Protein AF-A0A349LFS3-F1 (afdb_monomer_lite)

Structure (mmCIF, N/CA/C/O backbone):
data_AF-A0A349LFS3-F1
#
_entry.id   AF-A0A349LFS3-F1
#
loop_
_atom_site.group_PDB
_atom_site.id
_atom_site.type_symbol
_atom_site.label_atom_id
_atom_site.label_alt_id
_atom_site.label_comp_id
_atom_site.label_asym_id
_atom_site.label_entity_id
_atom_site.label_seq_id
_atom_site.pdbx_PDB_ins_code
_atom_site.Cartn_x
_atom_site.Cartn_y
_atom_site.Cartn_z
_atom_site.occupancy
_atom_site.B_iso_or_equiv
_atom_site.auth_seq_id
_atom_site.auth_comp_id
_atom_site.auth_asym_id
_atom_site.auth_atom_id
_atom_site.pdbx_PDB_model_num
ATOM 1 N N . GLY A 1 1 ? 17.812 -0.358 -29.350 1.00 75.38 1 GLY A N 1
ATOM 2 C CA . GLY A 1 1 ? 16.523 0.182 -28.864 1.00 75.38 1 GLY A CA 1
ATOM 3 C C . GLY A 1 1 ? 15.967 -0.673 -27.736 1.00 75.38 1 GLY A C 1
ATOM 4 O O . GLY A 1 1 ? 16.616 -1.640 -27.354 1.00 75.38 1 GLY A O 1
ATOM 5 N N . ILE A 1 2 ? 14.795 -0.327 -27.187 1.00 82.81 2 ILE A N 1
ATOM 6 C CA . ILE A 1 2 ? 14.118 -1.123 -26.143 1.00 82.81 2 ILE A CA 1
ATOM 7 C C . ILE A 1 2 ? 13.186 -2.136 -26.816 1.00 82.81 2 ILE A C 1
ATOM 9 O O . ILE A 1 2 ? 12.346 -1.753 -27.628 1.00 82.81 2 ILE A O 1
ATOM 13 N N . 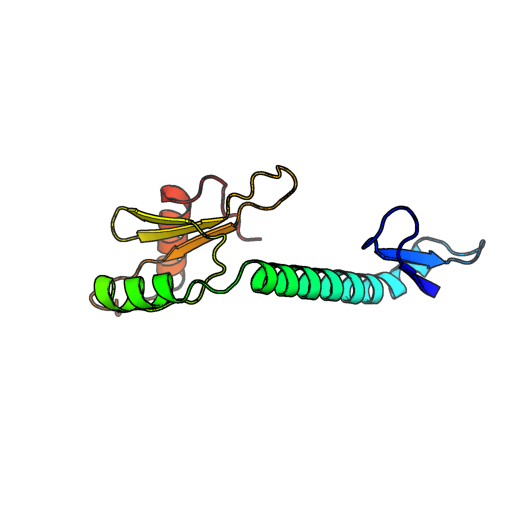HIS A 1 3 ? 13.321 -3.412 -26.467 1.00 86.25 3 HIS A N 1
ATOM 14 C CA . HIS A 1 3 ? 12.542 -4.518 -27.020 1.00 86.25 3 HIS A CA 1
ATOM 15 C C . HIS A 1 3 ? 11.938 -5.352 -25.896 1.00 86.25 3 HIS A C 1
ATOM 17 O O . HIS A 1 3 ? 12.516 -5.460 -24.815 1.00 86.25 3 HIS A O 1
ATOM 23 N N . GLN A 1 4 ? 10.782 -5.957 -26.155 1.00 86.31 4 GLN A N 1
ATOM 24 C CA . GLN A 1 4 ? 10.141 -6.870 -25.217 1.00 86.31 4 GLN A CA 1
ATOM 25 C C . GLN A 1 4 ? 9.849 -8.195 -25.897 1.00 86.31 4 GLN A C 1
ATOM 27 O O . GLN A 1 4 ? 9.369 -8.225 -27.029 1.00 86.31 4 GLN A O 1
ATOM 32 N N . VAL A 1 5 ? 10.141 -9.277 -25.189 1.00 87.38 5 VAL A N 1
ATOM 33 C CA . VAL A 1 5 ? 9.850 -10.643 -25.623 1.00 87.38 5 VAL A CA 1
ATOM 34 C C . VAL A 1 5 ? 9.119 -11.382 -24.509 1.00 87.38 5 VAL A C 1
ATOM 36 O O . VAL A 1 5 ? 9.364 -11.147 -23.324 1.00 87.38 5 VAL A O 1
ATOM 39 N N . TYR A 1 6 ? 8.194 -12.251 -24.905 1.00 84.19 6 TYR A N 1
ATOM 40 C CA . TYR A 1 6 ? 7.310 -12.988 -24.006 1.00 84.19 6 TYR A CA 1
ATOM 41 C C . TYR A 1 6 ? 7.600 -14.482 -24.088 1.00 84.19 6 TYR A C 1
ATOM 43 O O . TYR A 1 6 ? 8.028 -14.968 -25.133 1.00 84.19 6 TYR A O 1
ATOM 51 N N . ASP A 1 7 ? 7.339 -15.196 -22.995 1.00 81.50 7 ASP A N 1
ATOM 52 C CA . ASP A 1 7 ? 7.367 -16.660 -22.925 1.00 81.50 7 ASP A CA 1
ATOM 53 C C . ASP A 1 7 ? 8.696 -17.291 -23.380 1.00 81.50 7 ASP A C 1
ATOM 55 O O . ASP A 1 7 ? 8.722 -18.353 -23.997 1.00 81.50 7 ASP A O 1
ATOM 59 N N . VAL A 1 8 ? 9.819 -16.630 -23.073 1.00 78.06 8 VAL A N 1
ATOM 60 C CA . VAL A 1 8 ? 11.153 -17.053 -23.531 1.00 78.06 8 VAL A CA 1
ATOM 61 C C . VAL A 1 8 ? 11.667 -18.271 -22.762 1.00 78.06 8 VAL A C 1
ATOM 63 O O . VAL A 1 8 ? 12.168 -19.212 -23.375 1.00 78.06 8 VAL A O 1
ATOM 66 N N . TRP A 1 9 ? 11.547 -18.275 -21.430 1.00 71.38 9 TRP A N 1
ATOM 67 C CA . TRP A 1 9 ? 11.958 -19.411 -20.591 1.00 71.38 9 TRP A CA 1
ATOM 68 C C . TRP A 1 9 ? 10.794 -20.051 -19.834 1.00 71.38 9 TRP A C 1
ATOM 70 O O . TRP A 1 9 ? 10.851 -21.235 -19.507 1.00 71.38 9 TRP A O 1
ATOM 80 N N . SER A 1 10 ? 9.723 -19.303 -19.566 1.00 64.06 10 SER A N 1
ATOM 81 C CA . SER A 1 10 ? 8.512 -19.827 -18.933 1.00 64.06 10 SER A CA 1
ATOM 82 C C . SER A 1 10 ? 7.266 -19.061 -19.368 1.00 64.06 10 SER A C 1
ATOM 84 O O . SER A 1 10 ? 7.328 -17.888 -19.733 1.00 64.06 10 SER A O 1
ATOM 86 N N . ARG A 1 11 ? 6.111 -19.733 -19.316 1.00 55.78 11 ARG A N 1
ATOM 87 C CA . ARG A 1 11 ? 4.818 -19.132 -19.661 1.00 55.78 11 ARG A CA 1
ATOM 88 C C . ARG A 1 11 ? 4.460 -18.018 -18.671 1.00 55.78 11 ARG A C 1
ATOM 90 O O . ARG A 1 11 ? 4.488 -18.234 -17.463 1.00 55.78 11 ARG A O 1
ATOM 97 N N . GLY A 1 12 ? 4.083 -16.853 -19.188 1.00 65.44 12 GLY A N 1
ATOM 98 C CA . GLY A 1 12 ? 3.805 -15.633 -18.430 1.00 65.44 12 GLY A CA 1
ATOM 99 C C . GLY A 1 12 ? 5.034 -14.753 -18.173 1.00 65.44 12 GLY A C 1
ATOM 100 O O . GLY A 1 12 ? 4.900 -13.700 -17.550 1.00 65.44 12 GLY A O 1
ATOM 101 N N . GLN A 1 13 ? 6.222 -15.142 -18.641 1.00 71.50 13 GLN A N 1
ATOM 102 C CA . GLN A 1 13 ? 7.435 -14.347 -18.477 1.00 71.50 13 GLN A CA 1
ATOM 103 C C . GLN A 1 13 ? 7.509 -13.230 -19.519 1.00 71.50 13 GLN A C 1
ATOM 105 O O . GLN A 1 13 ? 7.267 -13.452 -20.702 1.00 71.50 13 GLN A O 1
ATOM 110 N N . THR A 1 14 ? 7.900 -12.031 -19.089 1.00 81.31 14 THR A N 1
ATOM 111 C CA . THR A 1 14 ? 8.234 -10.912 -19.981 1.00 81.31 14 THR A CA 1
ATOM 112 C C . THR A 1 14 ? 9.678 -10.495 -19.736 1.00 81.31 14 THR A C 1
ATOM 114 O O . THR A 1 14 ? 10.052 -10.250 -18.591 1.00 81.31 14 THR A O 1
ATOM 117 N N . ILE A 1 15 ? 10.482 -10.398 -20.794 1.00 82.44 15 ILE A N 1
ATOM 118 C CA . ILE A 1 15 ? 11.866 -9.915 -20.735 1.00 82.44 15 ILE A CA 1
ATOM 119 C C . ILE A 1 15 ? 11.942 -8.587 -21.486 1.00 82.44 15 ILE A C 1
ATOM 121 O O . ILE A 1 15 ? 11.528 -8.497 -22.643 1.00 82.44 15 ILE A O 1
ATOM 125 N N . THR A 1 16 ? 12.496 -7.569 -20.829 1.00 85.00 16 THR A N 1
ATOM 126 C CA . THR A 1 16 ? 12.807 -6.270 -21.435 1.00 85.00 16 THR A CA 1
ATOM 127 C C . THR A 1 16 ? 14.298 -6.224 -21.763 1.00 85.00 16 THR A C 1
ATOM 129 O O . THR A 1 16 ? 15.135 -6.417 -20.886 1.00 85.00 16 THR A O 1
ATOM 132 N N . LEU A 1 17 ? 14.626 -5.965 -23.027 1.00 85.62 17 LEU A N 1
ATOM 133 C CA . LEU A 1 17 ? 15.986 -5.915 -23.558 1.00 85.62 17 LEU A CA 1
ATOM 134 C C . LEU A 1 17 ? 16.300 -4.500 -24.040 1.00 85.62 17 LEU A C 1
ATOM 136 O O . LEU A 1 17 ? 15.493 -3.885 -24.736 1.00 85.62 17 LEU A O 1
ATOM 140 N N . ILE A 1 18 ? 17.497 -4.010 -23.729 1.00 83.62 18 ILE A N 1
ATOM 141 C CA . ILE A 1 18 ? 18.062 -2.818 -24.363 1.00 83.62 18 ILE A CA 1
ATOM 142 C C . ILE A 1 18 ? 19.145 -3.311 -25.317 1.00 83.62 18 ILE A C 1
ATOM 144 O O . ILE A 1 18 ? 20.198 -3.766 -24.883 1.00 83.62 18 ILE A O 1
ATOM 148 N N . LEU A 1 19 ? 18.862 -3.267 -26.618 1.00 83.81 19 LEU A N 1
ATOM 149 C CA . LEU A 1 19 ? 19.847 -3.573 -27.653 1.00 83.81 19 LEU A CA 1
ATOM 150 C C . LEU A 1 19 ? 20.687 -2.325 -27.916 1.00 83.81 19 LEU A C 1
ATOM 152 O O . LEU A 1 19 ? 20.138 -1.285 -28.295 1.00 83.81 19 LEU A O 1
ATOM 156 N N . MET A 1 20 ? 21.990 -2.450 -27.700 1.00 81.06 20 MET A N 1
ATOM 157 C CA . MET A 1 20 ? 22.984 -1.398 -27.893 1.00 81.06 20 MET A CA 1
ATOM 158 C C . MET A 1 20 ? 23.852 -1.738 -29.104 1.00 81.06 20 MET A C 1
ATOM 160 O O . MET A 1 20 ? 24.064 -2.920 -29.386 1.00 81.06 20 MET A O 1
ATOM 164 N N . ASP A 1 21 ? 24.329 -0.719 -29.817 1.00 82.31 21 ASP A N 1
ATOM 165 C CA . ASP A 1 21 ? 25.376 -0.922 -30.820 1.00 82.31 21 ASP A CA 1
ATOM 166 C C . ASP A 1 21 ? 26.710 -1.216 -30.119 1.00 82.31 21 ASP A C 1
ATOM 168 O O . ASP A 1 21 ? 26.904 -0.862 -28.954 1.00 82.31 21 ASP A O 1
ATOM 172 N N . GLN A 1 22 ? 27.633 -1.865 -30.819 1.00 79.69 22 GLN A N 1
ATOM 173 C CA . GLN A 1 22 ? 28.912 -2.309 -30.271 1.00 79.69 22 GLN A CA 1
ATOM 174 C C . GLN A 1 22 ? 29.810 -1.135 -29.835 1.00 79.69 22 GLN A C 1
ATOM 176 O O . GLN A 1 22 ? 30.697 -1.322 -29.006 1.00 79.69 22 GLN A O 1
ATOM 181 N N . GLU A 1 23 ? 29.555 0.064 -30.365 1.00 84.69 23 GLU A N 1
ATOM 182 C CA . GLU A 1 23 ? 30.269 1.307 -30.045 1.00 84.69 23 GLU A CA 1
ATOM 183 C C . GLU A 1 23 ? 29.634 2.125 -28.906 1.00 84.69 23 GLU A C 1
ATOM 185 O O . GLU A 1 23 ? 30.194 3.144 -28.508 1.00 84.69 23 GLU A O 1
ATOM 190 N N . TRP A 1 24 ? 28.472 1.721 -28.381 1.00 81.25 24 TRP A N 1
ATOM 191 C CA . TRP A 1 24 ? 27.806 2.464 -27.306 1.00 81.25 24 TRP A CA 1
ATOM 192 C C . TRP A 1 24 ? 28.508 2.272 -25.957 1.00 81.25 24 TRP A C 1
ATOM 194 O O . TRP A 1 24 ? 28.848 1.151 -25.575 1.00 81.25 24 TRP A O 1
ATOM 204 N N . ASP A 1 25 ? 28.612 3.352 -25.183 1.00 83.31 25 ASP A N 1
ATOM 205 C CA . ASP A 1 25 ? 29.088 3.343 -23.798 1.00 83.31 25 ASP A CA 1
ATOM 206 C C . ASP A 1 25 ? 27.954 3.710 -22.812 1.00 83.31 25 ASP A C 1
ATOM 208 O O . ASP A 1 25 ? 26.802 3.967 -23.177 1.00 83.31 25 ASP A O 1
ATOM 212 N N . ARG A 1 26 ? 28.251 3.733 -21.509 1.00 79.12 26 ARG A N 1
ATOM 213 C CA . ARG A 1 26 ? 27.315 4.077 -20.429 1.00 79.12 26 ARG A CA 1
ATOM 214 C C . ARG A 1 26 ? 26.601 5.411 -20.666 1.00 79.12 26 ARG A C 1
ATOM 216 O O . ARG A 1 26 ? 25.429 5.528 -20.309 1.00 79.12 26 ARG A O 1
ATOM 223 N N . ALA A 1 27 ? 27.289 6.410 -21.218 1.00 83.88 27 ALA A N 1
ATOM 224 C CA . ALA A 1 27 ? 26.701 7.722 -21.489 1.00 83.88 27 ALA A CA 1
ATOM 225 C C . ALA A 1 27 ? 25.544 7.636 -22.499 1.00 83.88 27 ALA A C 1
ATOM 227 O O . ALA A 1 27 ? 24.538 8.324 -22.331 1.00 83.88 27 ALA A O 1
ATOM 228 N N . ASP A 1 28 ? 25.640 6.726 -23.469 1.00 84.00 28 ASP A N 1
ATOM 229 C CA . ASP A 1 28 ? 24.628 6.507 -24.505 1.00 84.00 28 ASP A CA 1
ATOM 230 C C . ASP A 1 28 ? 23.406 5.741 -23.981 1.00 84.00 28 ASP A C 1
ATOM 232 O O . ASP A 1 28 ? 22.325 5.806 -24.565 1.00 84.00 28 ASP A O 1
ATOM 236 N N . LEU A 1 29 ? 23.546 5.047 -22.844 1.00 81.50 29 LEU A N 1
ATOM 237 C CA . LEU A 1 29 ? 22.449 4.357 -22.160 1.00 81.50 29 LEU A CA 1
ATOM 238 C C . LEU A 1 29 ? 21.553 5.324 -21.369 1.00 81.50 29 LEU A C 1
ATOM 240 O O . LEU A 1 29 ? 20.341 5.111 -21.285 1.00 81.50 29 LEU A O 1
ATOM 244 N N . LEU A 1 30 ? 22.133 6.377 -20.776 1.00 85.00 30 LEU A N 1
ATOM 245 C CA . LEU A 1 30 ? 21.431 7.298 -19.869 1.00 85.00 30 LEU A CA 1
ATOM 246 C C . LEU A 1 30 ? 20.114 7.859 -20.443 1.00 85.00 30 LEU A C 1
ATOM 248 O O . LEU A 1 30 ? 19.122 7.849 -19.710 1.00 85.00 30 LEU A O 1
ATOM 252 N N . PRO A 1 31 ? 20.032 8.272 -21.725 1.00 86.12 31 PRO A N 1
ATOM 253 C CA . PRO A 1 31 ? 18.791 8.780 -22.313 1.00 86.12 31 PRO A CA 1
ATOM 254 C C . PRO A 1 31 ? 17.651 7.752 -22.365 1.00 86.12 31 PRO A C 1
ATOM 256 O O . PRO A 1 31 ? 16.482 8.132 -22.411 1.00 86.12 31 PRO A O 1
ATOM 259 N N . TYR A 1 32 ? 17.962 6.453 -22.348 1.00 83.00 32 TYR A N 1
ATOM 260 C CA . TYR A 1 32 ? 16.964 5.383 -22.412 1.00 83.00 32 TYR A CA 1
ATOM 261 C C . TYR A 1 32 ? 16.439 4.974 -21.033 1.00 83.00 32 TYR A C 1
ATOM 263 O O . TYR A 1 32 ? 15.352 4.400 -20.945 1.00 83.00 32 TYR A O 1
ATOM 271 N N . LEU A 1 33 ? 17.165 5.285 -19.952 1.00 84.62 33 LEU A N 1
ATOM 272 C CA . LEU A 1 33 ? 16.790 4.887 -18.592 1.00 84.62 33 LEU A CA 1
ATOM 273 C C . LEU A 1 33 ? 15.417 5.412 -18.143 1.00 84.62 33 LEU A C 1
ATOM 275 O O . LEU A 1 33 ? 14.663 4.605 -17.597 1.00 84.62 33 LEU A O 1
ATOM 279 N N . PRO A 1 34 ? 15.025 6.681 -18.392 1.00 89.25 34 PRO A N 1
ATOM 280 C CA . PRO A 1 34 ? 13.687 7.154 -18.033 1.00 89.25 34 PRO A CA 1
ATOM 281 C C . PRO A 1 34 ? 12.593 6.334 -18.718 1.00 89.25 34 PRO A C 1
ATOM 283 O O . PRO A 1 34 ? 11.627 5.915 -18.087 1.00 89.25 34 PRO A O 1
ATOM 286 N N . ARG A 1 35 ? 12.790 6.012 -20.000 1.00 85.50 35 ARG A N 1
ATOM 287 C CA . ARG A 1 35 ? 11.815 5.242 -20.771 1.00 85.50 35 ARG A CA 1
ATOM 288 C C . ARG A 1 35 ? 11.710 3.792 -20.299 1.00 85.50 35 ARG A C 1
ATOM 290 O O . ARG A 1 35 ? 10.619 3.227 -20.281 1.00 85.50 35 ARG A O 1
ATOM 297 N N . VAL A 1 36 ? 12.832 3.189 -19.915 1.00 86.88 36 VAL A N 1
ATOM 298 C CA . VAL A 1 36 ? 12.861 1.852 -19.303 1.00 86.88 36 VAL A CA 1
ATOM 299 C C . VAL A 1 36 ? 12.175 1.876 -17.940 1.00 86.88 36 VAL A C 1
ATOM 301 O O . VAL A 1 36 ? 11.414 0.965 -17.632 1.00 86.88 36 VAL A O 1
ATOM 304 N N . ASN A 1 37 ? 12.394 2.921 -17.142 1.00 85.38 37 ASN A N 1
ATOM 305 C CA . ASN A 1 37 ? 11.741 3.078 -15.849 1.00 85.38 37 ASN A CA 1
ATOM 306 C C . ASN A 1 37 ? 10.213 3.174 -15.992 1.00 85.38 37 ASN A C 1
ATOM 308 O O . ASN A 1 37 ? 9.514 2.394 -15.355 1.00 85.38 37 ASN A O 1
ATOM 312 N N . GLU A 1 38 ? 9.703 4.027 -16.886 1.00 90.62 38 GLU A N 1
ATOM 313 C CA . GLU A 1 38 ? 8.262 4.135 -17.176 1.00 90.62 38 GLU A CA 1
ATOM 314 C C . GLU A 1 38 ? 7.647 2.790 -17.586 1.00 90.62 38 GLU A C 1
ATOM 316 O O . GLU A 1 38 ? 6.555 2.425 -17.147 1.00 90.62 38 GLU A O 1
ATOM 321 N N . LEU A 1 39 ? 8.353 2.043 -18.438 1.00 88.19 39 LEU A N 1
ATOM 322 C CA . LEU A 1 39 ? 7.924 0.731 -18.908 1.00 88.19 39 LEU A CA 1
ATOM 323 C C . LEU A 1 39 ? 7.819 -0.268 -17.748 1.00 88.19 39 LEU A C 1
ATOM 325 O O . LEU A 1 39 ? 6.795 -0.939 -17.606 1.00 88.19 39 LEU A O 1
ATOM 329 N N . LEU A 1 40 ? 8.866 -0.365 -16.925 1.00 84.38 40 LEU A N 1
ATOM 330 C CA . LEU A 1 40 ? 8.918 -1.288 -15.791 1.00 84.38 40 LEU A CA 1
ATOM 331 C C . LEU A 1 40 ? 7.907 -0.903 -14.701 1.00 84.38 40 LEU A C 1
ATOM 333 O O . LEU A 1 40 ? 7.217 -1.780 -14.183 1.00 84.38 40 LEU A O 1
ATOM 337 N N . ASP A 1 41 ? 7.750 0.390 -14.402 1.00 84.88 41 ASP A N 1
ATOM 338 C CA . ASP A 1 41 ? 6.742 0.883 -13.455 1.00 84.88 41 ASP A CA 1
ATOM 339 C C . ASP A 1 41 ? 5.319 0.578 -13.949 1.00 84.88 41 ASP A C 1
ATOM 341 O O . ASP A 1 41 ? 4.489 0.047 -13.209 1.00 84.88 41 ASP A O 1
ATOM 345 N N . GLY A 1 42 ? 5.038 0.810 -15.235 1.00 87.12 42 GLY A N 1
ATOM 346 C CA . GLY A 1 42 ? 3.751 0.468 -15.842 1.00 87.12 42 GLY A CA 1
ATOM 347 C C . GLY A 1 42 ? 3.439 -1.032 -15.777 1.00 87.12 42 GLY A C 1
ATOM 348 O O . GLY A 1 42 ? 2.316 -1.424 -15.441 1.00 87.12 42 GLY A O 1
ATOM 349 N N . GLN A 1 43 ? 4.432 -1.884 -16.046 1.00 83.06 43 GLN A N 1
ATOM 350 C CA . GLN A 1 43 ? 4.302 -3.337 -15.907 1.00 83.06 43 GLN A CA 1
ATOM 351 C C . GLN A 1 43 ? 4.026 -3.752 -14.465 1.00 83.06 43 GLN A C 1
ATOM 353 O O . GLN A 1 43 ? 3.121 -4.553 -14.226 1.00 83.06 43 GLN A O 1
ATOM 358 N N . PHE A 1 44 ? 4.759 -3.178 -13.513 1.00 77.56 44 PHE A N 1
ATOM 359 C CA . PHE A 1 44 ? 4.563 -3.429 -12.094 1.00 77.56 44 PHE A CA 1
ATOM 360 C C . PHE A 1 44 ? 3.155 -3.032 -11.637 1.00 77.56 44 PHE A C 1
ATOM 362 O O . PHE A 1 44 ? 2.465 -3.840 -11.0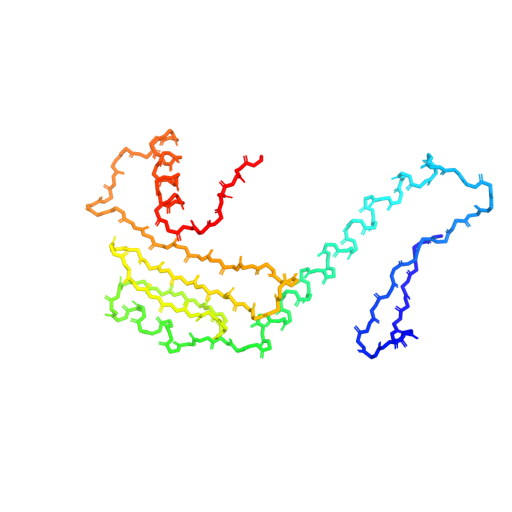17 1.00 77.56 44 PHE A O 1
ATOM 369 N N . ARG A 1 45 ? 2.674 -1.836 -12.002 1.00 78.38 45 ARG A N 1
ATOM 370 C CA . ARG A 1 45 ? 1.312 -1.381 -11.668 1.00 78.38 45 ARG A CA 1
ATOM 371 C C . ARG A 1 45 ? 0.247 -2.306 -12.240 1.00 78.38 45 ARG A C 1
ATOM 373 O O . ARG A 1 45 ? -0.678 -2.681 -11.523 1.00 78.38 45 ARG A O 1
ATOM 380 N N . LYS A 1 46 ? 0.381 -2.709 -13.508 1.00 79.25 46 LYS A N 1
ATOM 381 C CA . LYS A 1 46 ? -0.564 -3.631 -14.155 1.00 79.25 46 LYS A CA 1
ATOM 382 C C . LYS A 1 46 ? -0.548 -5.009 -13.496 1.00 79.25 46 LYS A C 1
ATOM 384 O O . LYS A 1 46 ? -1.603 -5.589 -13.263 1.00 79.25 46 LYS A O 1
ATOM 389 N N . 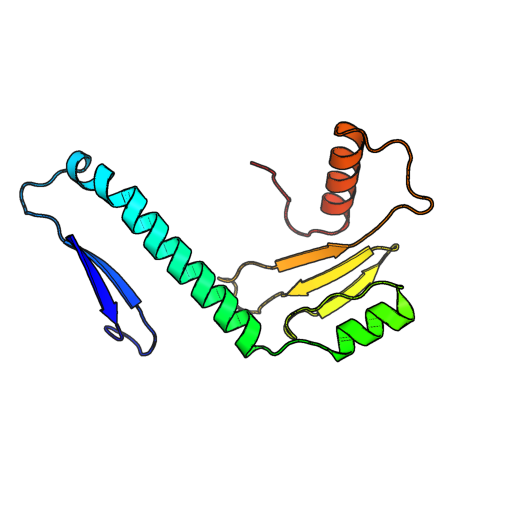TYR A 1 47 ? 0.634 -5.522 -13.167 1.00 74.19 47 TYR A N 1
ATOM 390 C CA . TYR A 1 47 ? 0.786 -6.765 -12.420 1.00 74.19 47 TYR A CA 1
ATOM 391 C C . TYR A 1 47 ? 0.120 -6.678 -11.039 1.00 74.19 47 TYR A C 1
ATOM 393 O O . TYR A 1 47 ? -0.678 -7.548 -10.690 1.00 74.19 47 TYR A O 1
ATOM 401 N N . ALA A 1 48 ? 0.380 -5.604 -10.290 1.00 67.56 48 ALA A N 1
ATOM 402 C CA . ALA A 1 48 ? -0.218 -5.367 -8.982 1.00 67.56 48 ALA A CA 1
ATOM 403 C C . ALA A 1 48 ? -1.750 -5.299 -9.069 1.00 67.56 48 ALA A C 1
ATOM 405 O O . ALA A 1 48 ? -2.431 -5.994 -8.319 1.00 67.56 48 ALA A O 1
ATOM 406 N N . GLN A 1 49 ? -2.294 -4.551 -10.035 1.00 68.94 49 GLN A N 1
ATOM 407 C CA . GLN A 1 49 ? -3.736 -4.476 -10.288 1.00 68.94 49 GLN A CA 1
ATOM 408 C C . GLN A 1 49 ? -4.332 -5.841 -10.637 1.00 68.94 49 GLN A C 1
ATOM 410 O O . GLN A 1 49 ? -5.321 -6.253 -10.037 1.00 68.94 49 GLN A O 1
ATOM 415 N N . ASN A 1 50 ? -3.720 -6.580 -11.565 1.00 68.56 50 ASN A N 1
ATOM 416 C CA . ASN A 1 50 ? -4.194 -7.912 -11.938 1.00 68.56 50 ASN A CA 1
ATOM 417 C C . ASN A 1 50 ? -4.229 -8.843 -10.727 1.00 68.56 50 ASN A C 1
ATOM 419 O O . ASN A 1 50 ? -5.197 -9.574 -10.540 1.00 68.56 50 ASN A O 1
ATOM 423 N N . ARG A 1 51 ? -3.215 -8.779 -9.861 1.00 66.19 51 ARG A N 1
ATOM 424 C CA . ARG A 1 51 ? -3.176 -9.594 -8.649 1.00 66.19 51 ARG A CA 1
ATOM 425 C C . ARG A 1 51 ? -4.214 -9.168 -7.604 1.00 66.19 51 ARG A C 1
ATOM 427 O O . ARG A 1 51 ? -4.774 -10.028 -6.922 1.00 66.19 51 ARG A O 1
ATOM 434 N N . MET A 1 52 ? -4.512 -7.869 -7.513 1.00 56.47 52 MET A N 1
ATOM 435 C CA . MET A 1 52 ? -5.611 -7.349 -6.689 1.00 56.47 52 MET A CA 1
ATOM 436 C C . MET A 1 52 ? -6.969 -7.893 -7.150 1.00 56.47 52 MET A C 1
ATOM 438 O O . MET A 1 52 ? -7.778 -8.266 -6.311 1.00 56.47 52 MET A O 1
ATOM 442 N N . TYR A 1 53 ? -7.211 -7.999 -8.461 1.00 58.50 53 TYR A N 1
ATOM 443 C CA . TYR A 1 53 ? -8.476 -8.531 -8.987 1.00 58.50 53 TYR A CA 1
ATOM 444 C C . TYR A 1 53 ? -8.538 -10.063 -9.031 1.00 58.50 53 TYR A C 1
ATOM 446 O O . TYR A 1 53 ? -9.618 -10.629 -8.888 1.00 58.50 53 TYR A O 1
ATOM 454 N N . MET A 1 54 ? -7.403 -10.755 -9.173 1.00 62.84 54 MET A N 1
ATOM 455 C CA . MET A 1 54 ? -7.351 -12.225 -9.132 1.00 62.84 54 MET A CA 1
ATOM 456 C C . MET A 1 54 ? -7.717 -12.805 -7.763 1.00 62.84 54 MET A C 1
ATOM 458 O O . MET A 1 54 ? -8.186 -13.936 -7.694 1.00 62.84 54 MET A O 1
ATOM 462 N N . SER A 1 55 ? -7.500 -12.053 -6.683 1.00 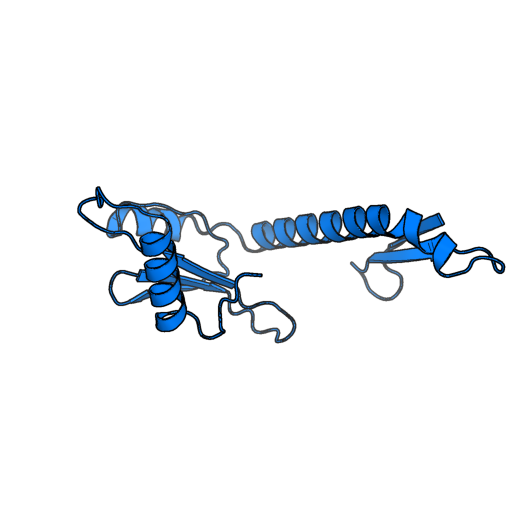62.31 55 SER A N 1
ATOM 463 C CA . SER A 1 55 ? -7.863 -12.485 -5.330 1.00 62.31 55 SER A CA 1
ATOM 464 C C . SER A 1 55 ? -9.322 -12.195 -4.963 1.00 62.31 55 SER A C 1
ATOM 466 O O . SER A 1 55 ? -9.757 -12.628 -3.903 1.00 62.31 55 SER A O 1
ATOM 468 N N . GLY A 1 56 ? -10.088 -11.522 -5.833 1.00 65.62 56 GLY A N 1
ATOM 469 C CA . GLY A 1 56 ? -11.448 -11.073 -5.529 1.00 65.62 56 GLY A CA 1
ATOM 470 C C . GLY A 1 56 ? -11.476 -9.941 -4.493 1.00 65.62 56 GLY A C 1
ATOM 471 O O . GLY A 1 56 ? -10.546 -9.763 -3.705 1.00 65.62 56 GLY A O 1
ATOM 472 N N . ILE A 1 57 ? -12.547 -9.146 -4.504 1.00 70.88 57 ILE A N 1
ATOM 473 C CA . ILE A 1 57 ? -12.769 -8.104 -3.494 1.00 70.88 57 ILE A CA 1
ATOM 474 C C . ILE A 1 57 ? -13.571 -8.706 -2.341 1.00 70.88 57 ILE A C 1
ATOM 476 O O . ILE A 1 57 ? -14.581 -9.366 -2.581 1.00 70.88 57 ILE A O 1
ATOM 480 N N . ASP A 1 58 ? -13.152 -8.450 -1.103 1.00 74.31 58 ASP A N 1
ATOM 481 C CA . ASP A 1 58 ? -13.887 -8.892 0.080 1.00 74.31 58 ASP A CA 1
ATOM 482 C C . ASP A 1 58 ? -15.024 -7.913 0.424 1.00 74.31 58 ASP A C 1
ATOM 484 O O . ASP A 1 58 ? -14.875 -6.996 1.235 1.00 74.31 58 ASP A O 1
ATOM 488 N N . SER A 1 59 ? -16.178 -8.089 -0.227 1.00 76.94 59 SER A N 1
ATOM 489 C CA . SER A 1 59 ? -17.378 -7.295 0.068 1.00 76.94 59 SER A CA 1
ATOM 490 C C . SER A 1 59 ? -17.940 -7.577 1.466 1.00 76.94 59 SER A C 1
ATOM 492 O O . SER A 1 59 ? -18.494 -6.680 2.094 1.00 76.94 59 SER A O 1
ATOM 494 N N . ALA A 1 60 ? -17.760 -8.795 1.989 1.00 83.19 60 ALA A N 1
ATOM 495 C CA . ALA A 1 60 ? -18.240 -9.167 3.319 1.00 83.19 60 ALA A CA 1
ATOM 496 C C . ALA A 1 60 ? -17.448 -8.457 4.430 1.00 83.19 60 ALA A C 1
ATOM 498 O O . ALA A 1 60 ? -18.016 -8.060 5.454 1.00 83.19 60 ALA A O 1
ATOM 499 N N . LEU A 1 61 ? -16.144 -8.246 4.222 1.00 85.12 61 LEU A N 1
ATOM 500 C CA . LEU A 1 61 ? -15.324 -7.399 5.083 1.00 85.12 61 LEU A CA 1
ATOM 501 C C . LEU A 1 61 ? -15.834 -5.955 5.091 1.00 85.12 61 LEU A C 1
ATOM 503 O O . LEU A 1 61 ? -16.009 -5.380 6.165 1.00 85.12 61 LEU A O 1
ATOM 507 N N . ALA A 1 62 ? -16.104 -5.382 3.919 1.00 86.00 62 ALA A N 1
ATOM 508 C CA . ALA A 1 62 ? -16.583 -4.008 3.796 1.00 86.00 62 ALA A CA 1
ATOM 509 C C . ALA A 1 62 ? -17.910 -3.775 4.542 1.00 86.00 62 ALA A C 1
ATOM 511 O O . ALA A 1 62 ? -18.049 -2.761 5.238 1.00 86.00 62 ALA A O 1
ATOM 512 N N . ASP A 1 63 ? -18.840 -4.733 4.465 1.00 87.44 63 ASP A N 1
ATOM 513 C CA . ASP A 1 63 ? -20.099 -4.721 5.220 1.00 87.44 63 ASP A CA 1
ATOM 514 C C . ASP A 1 63 ? -19.854 -4.855 6.730 1.00 87.44 63 ASP A C 1
ATOM 516 O O . ASP A 1 63 ? -20.437 -4.131 7.541 1.00 87.44 63 ASP A O 1
ATOM 520 N N . THR A 1 64 ? -18.943 -5.750 7.126 1.00 88.88 64 THR A N 1
ATOM 521 C CA . THR A 1 64 ? -18.587 -5.966 8.536 1.00 88.88 64 THR A CA 1
ATOM 522 C C . THR A 1 64 ? -18.001 -4.706 9.169 1.00 88.88 64 THR A C 1
ATOM 524 O O . THR A 1 64 ? -18.389 -4.343 10.281 1.00 88.88 64 THR A O 1
ATOM 527 N N . LEU A 1 65 ? -17.086 -4.026 8.472 1.00 90.62 65 LEU A N 1
ATOM 528 C CA . LEU A 1 65 ? -16.501 -2.766 8.930 1.00 90.62 65 LEU A CA 1
ATOM 529 C C . LEU A 1 65 ? -17.571 -1.678 9.036 1.00 90.62 65 LEU A C 1
ATOM 531 O O . LEU A 1 65 ? -17.614 -0.967 10.040 1.00 90.62 65 LEU A O 1
ATOM 535 N N . SER A 1 66 ? -18.487 -1.598 8.065 1.00 89.94 66 SER A N 1
ATOM 536 C CA . SER A 1 66 ? -19.556 -0.597 8.088 1.00 89.94 66 SER A CA 1
ATOM 537 C C . SER A 1 66 ? -20.454 -0.775 9.312 1.00 89.94 66 SER A C 1
ATOM 539 O O . SER A 1 66 ? -20.695 0.184 10.045 1.00 89.94 66 SER A O 1
ATOM 541 N N . LEU A 1 67 ? -20.869 -2.015 9.585 1.00 90.88 67 LEU A N 1
ATOM 542 C CA . LEU A 1 67 ? -21.754 -2.344 10.702 1.00 90.88 67 LEU A CA 1
ATOM 543 C C . LEU A 1 67 ? -21.084 -2.201 12.073 1.00 90.88 67 LEU A C 1
ATOM 545 O O . LEU A 1 67 ? -21.742 -1.804 13.031 1.00 90.88 67 LEU A O 1
ATOM 549 N N . ARG A 1 68 ? -19.803 -2.568 12.197 1.00 89.12 68 ARG A N 1
ATOM 550 C CA . ARG A 1 68 ? -19.116 -2.625 13.501 1.00 89.12 68 ARG A CA 1
ATOM 551 C C . ARG A 1 68 ? -18.323 -1.371 13.839 1.00 89.12 68 ARG A C 1
ATOM 553 O O . ARG A 1 68 ? -18.189 -1.047 15.013 1.00 89.12 68 ARG A O 1
ATOM 560 N N . ALA A 1 69 ? -17.768 -0.710 12.831 1.00 87.50 69 ALA A N 1
ATOM 561 C CA . ALA A 1 69 ? -16.780 0.346 13.001 1.00 87.50 69 ALA A CA 1
ATOM 562 C C . ALA A 1 69 ? -17.219 1.697 12.419 1.00 87.50 69 ALA A C 1
ATOM 564 O O . ALA A 1 69 ? -16.538 2.695 12.639 1.00 87.50 69 ALA A O 1
ATOM 565 N N . GLY A 1 70 ? -18.337 1.747 11.683 1.00 88.31 70 GLY A N 1
ATOM 566 C CA . GLY A 1 70 ? -18.864 2.982 11.096 1.00 88.31 70 GLY A CA 1
ATOM 567 C C . GLY A 1 70 ? -18.078 3.493 9.884 1.00 88.31 70 GLY A C 1
ATOM 568 O O . GLY A 1 70 ? -18.342 4.595 9.409 1.00 88.31 70 GLY A O 1
ATOM 569 N N . PHE A 1 71 ? -17.140 2.701 9.358 1.00 89.19 71 PHE A N 1
ATOM 570 C CA . PHE A 1 71 ? -16.406 2.984 8.124 1.00 89.19 71 PHE A CA 1
ATOM 571 C C . PHE A 1 71 ? -16.433 1.764 7.205 1.00 89.19 71 PHE A C 1
ATOM 573 O O . PHE A 1 71 ? -16.648 0.650 7.658 1.00 89.19 71 PHE A O 1
ATOM 580 N N . SER A 1 72 ? -16.190 1.948 5.911 1.00 87.81 72 SER A N 1
ATOM 581 C CA . SER A 1 72 ? -16.094 0.835 4.965 1.00 87.81 72 SER A CA 1
ATOM 582 C C . SER A 1 72 ? -14.819 0.949 4.142 1.00 87.81 72 SER A C 1
ATOM 584 O O . SER A 1 72 ? -14.352 2.051 3.854 1.00 87.81 72 SER A O 1
ATOM 586 N N . MET A 1 73 ? -14.241 -0.193 3.783 1.00 85.06 73 MET A N 1
ATOM 587 C CA . MET A 1 73 ? -13.049 -0.276 2.950 1.00 85.06 73 MET A CA 1
ATOM 588 C C . MET A 1 73 ? -13.117 -1.541 2.102 1.00 85.06 73 MET A C 1
ATOM 590 O O . MET A 1 73 ? -13.398 -2.621 2.616 1.00 85.06 73 MET A O 1
ATOM 594 N N . MET A 1 74 ? -12.822 -1.399 0.813 1.00 85.31 74 MET A N 1
ATOM 595 C CA . MET A 1 74 ? -12.714 -2.524 -0.109 1.00 85.31 74 MET A CA 1
ATOM 596 C C . MET A 1 74 ? -11.257 -2.959 -0.194 1.00 85.31 74 MET A C 1
ATOM 598 O O . MET A 1 74 ? -10.407 -2.198 -0.659 1.00 85.31 74 MET A O 1
ATOM 602 N N . LEU A 1 75 ? -10.978 -4.183 0.248 1.00 82.44 75 LEU A N 1
ATOM 603 C CA . LEU A 1 75 ? -9.655 -4.793 0.175 1.00 82.44 75 LEU A CA 1
ATOM 604 C C . LEU A 1 75 ? -9.711 -6.114 -0.603 1.00 82.44 75 LEU A C 1
ATOM 606 O O . LEU A 1 75 ? -10.755 -6.770 -0.641 1.00 82.44 75 LEU A O 1
ATOM 610 N N . PRO A 1 76 ? -8.592 -6.527 -1.218 1.00 79.81 76 PRO A N 1
ATOM 611 C CA . PRO A 1 76 ? -8.459 -7.878 -1.747 1.00 79.81 76 PRO A CA 1
ATOM 612 C C . PRO A 1 76 ? -8.639 -8.939 -0.649 1.00 79.81 76 PRO A C 1
ATOM 614 O O . PRO A 1 76 ? -8.154 -8.741 0.467 1.00 79.81 76 PRO A O 1
ATOM 617 N N . MET A 1 77 ? -9.226 -10.100 -0.967 1.00 80.81 77 MET A N 1
ATOM 618 C CA . MET A 1 77 ? -9.473 -11.181 0.018 1.00 80.81 77 MET A CA 1
ATOM 619 C C . MET A 1 77 ? -8.204 -11.759 0.670 1.00 80.81 77 MET A C 1
ATOM 621 O O . MET A 1 77 ? -8.275 -12.499 1.647 1.00 80.81 77 MET A O 1
ATOM 625 N N . VAL A 1 78 ? -7.022 -11.443 0.135 1.00 79.88 78 VAL A N 1
ATOM 626 C CA . VAL A 1 78 ? -5.728 -11.850 0.708 1.00 79.88 78 VAL A CA 1
ATOM 627 C C . VAL A 1 78 ? -5.361 -11.089 1.983 1.00 79.88 78 VAL A C 1
ATOM 629 O O . VAL A 1 78 ? -4.415 -11.474 2.665 1.00 79.88 78 VAL A O 1
ATOM 632 N N . TYR A 1 79 ? -6.077 -10.014 2.316 1.00 84.50 79 TYR A N 1
ATOM 633 C CA . TYR A 1 79 ? -5.861 -9.297 3.565 1.00 84.50 79 TYR A CA 1
ATOM 634 C C . TYR A 1 79 ? -6.578 -9.996 4.717 1.00 84.50 79 TYR A C 1
ATOM 636 O O . TYR A 1 79 ? -7.802 -10.092 4.757 1.00 84.50 79 TYR A O 1
ATOM 644 N N . ARG A 1 80 ? -5.801 -10.425 5.706 1.00 86.94 80 ARG A N 1
ATOM 645 C CA . ARG A 1 80 ? -6.314 -10.795 7.025 1.00 86.94 80 ARG A CA 1
ATOM 646 C C . ARG A 1 80 ? -6.425 -9.540 7.868 1.00 86.94 80 ARG A C 1
ATOM 648 O O . ARG A 1 80 ? -5.590 -8.646 7.747 1.00 86.94 80 ARG A O 1
ATOM 655 N N . TRP A 1 81 ? -7.423 -9.470 8.737 1.00 90.44 81 TRP A N 1
ATOM 656 C CA . TRP A 1 81 ? -7.622 -8.295 9.573 1.00 90.44 81 TRP A CA 1
ATOM 657 C C . TRP A 1 81 ? -7.824 -8.652 11.038 1.00 90.44 81 TRP A C 1
ATOM 659 O O . TRP A 1 81 ? -8.303 -9.732 11.380 1.00 90.44 81 TRP A O 1
ATOM 669 N N . GLN A 1 82 ? -7.435 -7.719 11.896 1.00 91.44 82 GLN A N 1
ATOM 670 C CA . GLN A 1 82 ? -7.633 -7.775 13.336 1.00 91.44 82 GLN A CA 1
ATOM 671 C C . GLN A 1 82 ? -7.814 -6.360 13.881 1.00 91.44 82 GLN A C 1
ATOM 673 O O . GLN A 1 82 ? -7.412 -5.383 13.247 1.00 91.44 82 GLN A O 1
ATOM 678 N N . THR A 1 83 ? -8.374 -6.253 15.080 1.00 91.00 83 THR A N 1
ATOM 679 C CA . THR A 1 83 ? -8.468 -4.987 15.808 1.00 91.00 83 THR A CA 1
ATOM 680 C C . THR A 1 83 ? -7.690 -5.110 17.108 1.00 91.00 83 THR A C 1
ATOM 682 O O . THR A 1 83 ? -7.884 -6.071 17.853 1.00 91.00 83 THR A O 1
ATOM 685 N N . ARG A 1 84 ? -6.816 -4.143 17.387 1.00 87.44 84 ARG A N 1
ATOM 686 C CA . ARG A 1 84 ? -6.024 -4.072 18.618 1.00 87.44 84 ARG A CA 1
ATOM 687 C C . ARG A 1 84 ? -5.898 -2.620 19.054 1.00 87.44 84 ARG A C 1
ATOM 689 O O . ARG A 1 84 ? -5.535 -1.789 18.237 1.00 87.44 84 ARG A O 1
ATOM 696 N N . ASP A 1 85 ? -6.202 -2.323 20.316 1.00 82.69 85 ASP A N 1
ATOM 697 C CA . ASP A 1 85 ? -6.014 -0.989 20.910 1.00 82.69 85 ASP A CA 1
ATOM 698 C C . ASP A 1 85 ? -6.640 0.157 20.077 1.00 82.69 85 ASP A C 1
ATOM 700 O O . ASP A 1 85 ? -6.053 1.214 19.886 1.00 82.69 85 ASP A O 1
ATOM 704 N N . SER A 1 86 ? -7.860 -0.056 19.561 1.00 85.19 86 SER A N 1
ATOM 705 C CA . SER A 1 86 ? -8.582 0.862 18.646 1.00 85.19 86 SER A CA 1
ATOM 706 C C . SER A 1 86 ? -7.945 1.065 17.263 1.00 85.19 86 SER A C 1
ATOM 708 O O . SER A 1 86 ? -8.352 1.953 16.516 1.00 85.19 86 SER A O 1
ATOM 710 N N . VAL A 1 87 ? -6.990 0.216 16.885 1.00 90.88 87 VAL A N 1
ATOM 711 C CA . VAL A 1 87 ? -6.382 0.181 15.554 1.00 90.88 87 VAL A CA 1
ATOM 712 C C . VAL A 1 87 ? -6.896 -1.029 14.783 1.00 90.88 87 VAL A C 1
ATOM 714 O O . VAL A 1 87 ? -6.800 -2.170 15.240 1.00 90.88 87 VAL A O 1
ATOM 717 N N . TYR A 1 88 ? -7.428 -0.784 13.590 1.00 92.81 88 TYR A N 1
ATOM 718 C CA . TYR A 1 88 ? -7.768 -1.816 12.616 1.00 92.81 88 TYR A CA 1
ATOM 719 C C . TYR A 1 88 ? -6.535 -2.108 11.769 1.00 92.81 88 TYR A C 1
ATOM 721 O O . TYR A 1 88 ? -6.027 -1.225 11.082 1.00 92.81 88 TYR A O 1
ATOM 729 N N . ILE A 1 89 ? -6.037 -3.339 11.831 1.00 92.31 89 ILE A N 1
ATOM 730 C CA . ILE A 1 89 ? -4.824 -3.767 11.136 1.00 92.31 89 ILE A CA 1
ATOM 731 C C . ILE A 1 89 ? -5.222 -4.764 10.059 1.00 92.31 89 ILE A C 1
ATOM 733 O O . ILE A 1 89 ? -5.745 -5.831 10.371 1.00 92.31 89 ILE A O 1
ATOM 737 N N . PHE A 1 90 ? -4.921 -4.435 8.808 1.00 91.31 90 PHE A N 1
ATOM 738 C CA . PHE A 1 90 ? -5.112 -5.286 7.640 1.00 91.31 90 PHE A CA 1
ATOM 739 C C . PHE A 1 90 ? -3.744 -5.701 7.117 1.00 91.31 90 PHE A C 1
ATOM 741 O O . PHE A 1 90 ? -2.940 -4.849 6.743 1.00 91.31 90 PHE A O 1
ATOM 748 N N . ARG A 1 91 ? -3.466 -6.999 7.075 1.00 88.06 91 ARG A N 1
ATOM 749 C CA . ARG A 1 91 ? -2.161 -7.547 6.713 1.00 88.06 91 ARG A CA 1
ATOM 750 C C . ARG A 1 91 ? -2.302 -8.578 5.607 1.00 88.06 91 ARG A C 1
ATOM 752 O O . ARG A 1 91 ? -3.119 -9.489 5.691 1.00 88.06 91 ARG A O 1
ATOM 759 N N . ASN A 1 92 ? -1.469 -8.430 4.592 1.00 84.19 92 ASN A N 1
ATOM 760 C CA . ASN A 1 92 ? -1.197 -9.448 3.595 1.00 84.19 92 ASN A CA 1
ATOM 761 C C . ASN A 1 92 ? 0.258 -9.891 3.782 1.00 84.19 92 ASN A C 1
ATOM 763 O O . ASN A 1 92 ? 1.195 -9.246 3.300 1.00 84.19 92 ASN A O 1
ATOM 767 N N . ASP A 1 93 ? 0.420 -10.963 4.549 1.00 72.44 93 ASP A N 1
ATOM 768 C CA . ASP A 1 93 ? 1.646 -11.728 4.710 1.00 72.44 93 ASP A CA 1
ATOM 769 C C . ASP A 1 93 ? 1.622 -12.908 3.737 1.00 72.44 93 ASP A C 1
ATOM 771 O O . ASP A 1 93 ? 1.343 -14.051 4.100 1.00 72.44 93 ASP A O 1
ATOM 775 N N . ASN A 1 94 ? 1.868 -12.613 2.459 1.00 67.38 94 ASN A N 1
ATOM 776 C CA . ASN A 1 94 ? 1.984 -13.662 1.456 1.00 67.38 94 ASN A CA 1
ATOM 777 C C . ASN A 1 94 ? 3.146 -14.599 1.856 1.00 67.38 94 ASN A C 1
ATOM 779 O O . ASN A 1 94 ? 4.229 -14.098 2.156 1.00 67.38 94 ASN A O 1
ATOM 783 N N . PRO A 1 95 ? 2.955 -15.932 1.893 1.00 58.03 95 PRO A N 1
ATOM 784 C CA . PRO A 1 95 ? 3.984 -16.883 2.324 1.00 58.03 95 PRO A CA 1
ATOM 785 C C . PRO A 1 95 ? 5.273 -16.888 1.489 1.00 58.03 95 PRO A C 1
ATOM 787 O O . PRO A 1 95 ? 6.236 -17.529 1.905 1.00 58.03 95 PRO A O 1
ATOM 790 N N . ASP A 1 96 ? 5.304 -16.226 0.329 1.00 62.09 96 ASP A N 1
ATOM 791 C CA . ASP A 1 96 ? 6.514 -16.089 -0.481 1.00 62.09 96 ASP A CA 1
ATOM 792 C C . ASP A 1 96 ? 7.469 -15.036 0.129 1.00 62.09 96 ASP A C 1
ATOM 794 O O . ASP A 1 96 ? 7.129 -13.850 0.149 1.00 62.09 96 ASP A O 1
ATOM 798 N N . PRO A 1 97 ? 8.680 -15.424 0.582 1.00 55.84 97 PRO A N 1
ATOM 799 C CA . PRO A 1 97 ? 9.654 -14.506 1.179 1.00 55.84 97 PRO A CA 1
ATOM 800 C C . PRO A 1 97 ? 10.159 -13.414 0.226 1.00 55.84 97 PRO A C 1
ATOM 802 O O . PRO A 1 97 ? 10.765 -12.445 0.678 1.00 55.84 97 PRO A O 1
ATOM 805 N N . SER A 1 98 ? 9.965 -13.581 -1.086 1.00 59.78 98 SER A N 1
ATOM 806 C CA . SER A 1 98 ? 10.323 -12.581 -2.096 1.00 59.78 98 SER A CA 1
ATOM 807 C C . SER A 1 98 ? 9.282 -11.468 -2.237 1.00 59.78 98 SER A C 1
ATOM 809 O O . SER A 1 98 ? 9.536 -10.459 -2.901 1.00 59.78 98 SER A O 1
ATOM 811 N N . GLU A 1 99 ? 8.112 -11.622 -1.615 1.00 64.69 99 GLU A N 1
ATOM 812 C CA . GLU A 1 99 ? 7.036 -10.650 -1.696 1.00 64.69 9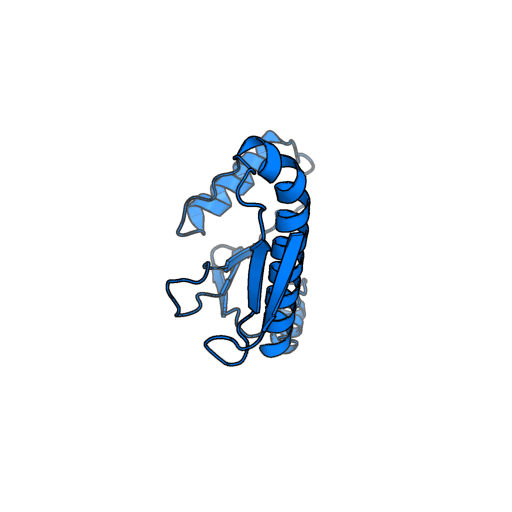9 GLU A CA 1
ATOM 813 C C . GLU A 1 99 ? 6.999 -9.707 -0.498 1.00 64.69 99 GLU A C 1
ATOM 815 O O . GLU A 1 99 ? 7.126 -10.097 0.659 1.00 64.69 99 GLU A O 1
ATOM 820 N N . LEU A 1 100 ? 6.763 -8.428 -0.791 1.00 67.88 100 LEU A N 1
ATOM 821 C CA . LEU A 1 100 ? 6.612 -7.406 0.235 1.00 67.88 100 LEU A CA 1
ATOM 822 C C . LEU A 1 100 ? 5.413 -7.723 1.136 1.00 67.88 100 LEU A C 1
ATOM 824 O O . LEU A 1 100 ? 4.281 -7.863 0.655 1.00 67.88 100 LEU A O 1
ATOM 828 N N . ILE A 1 101 ? 5.660 -7.738 2.447 1.00 73.00 101 ILE A N 1
ATOM 829 C CA . ILE A 1 101 ? 4.609 -7.723 3.463 1.00 73.00 101 ILE A CA 1
ATOM 830 C C . ILE A 1 101 ? 3.873 -6.392 3.334 1.00 73.00 101 ILE A C 1
ATOM 832 O O . ILE A 1 101 ? 4.472 -5.321 3.438 1.00 73.00 101 ILE A O 1
ATOM 836 N N . ARG A 1 102 ? 2.560 -6.451 3.102 1.00 82.88 102 ARG A N 1
ATOM 837 C CA . ARG A 1 102 ? 1.717 -5.253 3.023 1.00 82.88 102 ARG A CA 1
ATOM 838 C C . ARG A 1 102 ? 0.871 -5.172 4.276 1.00 82.88 102 ARG A C 1
ATOM 840 O O . ARG A 1 102 ? 0.154 -6.118 4.596 1.00 82.88 102 ARG A O 1
ATOM 847 N N . GLN A 1 103 ? 0.920 -4.035 4.954 1.00 86.75 103 GLN A N 1
ATOM 848 C CA . GLN A 1 103 ? 0.086 -3.766 6.113 1.00 86.75 103 GLN A CA 1
ATOM 849 C C . GLN A 1 103 ? -0.549 -2.384 5.990 1.00 86.75 103 GLN A C 1
ATOM 851 O O . GLN A 1 103 ? 0.099 -1.435 5.561 1.00 86.75 103 GLN A O 1
ATOM 856 N N . ILE A 1 104 ? -1.823 -2.293 6.358 1.00 88.75 104 ILE A N 1
ATOM 857 C CA . ILE A 1 104 ? -2.577 -1.049 6.479 1.00 88.75 104 ILE A CA 1
ATOM 858 C C . ILE A 1 104 ? -3.082 -0.999 7.917 1.00 88.75 104 ILE A C 1
ATOM 860 O O . ILE A 1 104 ? -3.840 -1.871 8.335 1.00 88.75 104 ILE A O 1
ATOM 864 N N . GLY A 1 105 ? -2.638 -0.005 8.680 1.00 90.12 105 GLY A N 1
ATOM 865 C CA . GLY A 1 105 ? -3.176 0.293 10.005 1.00 90.12 105 GLY A CA 1
ATOM 866 C C . GLY A 1 105 ? -4.077 1.521 9.935 1.00 90.12 105 GLY A C 1
ATOM 867 O O . GLY A 1 105 ? -3.666 2.547 9.396 1.00 90.12 105 GLY A O 1
ATOM 868 N N . LEU A 1 106 ? -5.294 1.415 10.460 1.00 90.94 106 LEU A N 1
ATOM 869 C CA . LEU A 1 106 ? -6.288 2.479 10.453 1.00 90.94 106 LEU A CA 1
ATOM 870 C C . LEU A 1 106 ? -6.760 2.772 11.879 1.00 90.94 106 LEU A C 1
ATOM 872 O O . LEU A 1 106 ? -7.192 1.879 12.605 1.00 90.94 106 LEU A O 1
ATOM 876 N N . THR A 1 107 ? -6.673 4.042 12.258 1.00 90.00 107 THR A N 1
ATOM 877 C CA . THR A 1 107 ? -7.109 4.585 13.546 1.00 90.00 107 THR A CA 1
ATOM 878 C C . THR A 1 107 ? -7.531 6.041 13.359 1.00 90.00 107 THR A C 1
ATOM 880 O O . THR A 1 107 ? -7.217 6.657 12.337 1.00 90.00 107 THR A O 1
ATOM 883 N N . TRP A 1 108 ? -8.272 6.590 14.315 1.00 88.38 108 TRP A N 1
ATOM 884 C CA . TRP A 1 108 ? -8.764 7.962 14.278 1.00 88.38 108 TRP A CA 1
ATOM 885 C C . TRP A 1 108 ? -8.909 8.525 15.694 1.00 88.38 108 TRP A C 1
ATOM 887 O O . TRP A 1 108 ? -9.089 7.786 16.660 1.00 88.38 108 TRP A O 1
ATOM 897 N N . ILE A 1 109 ? -8.845 9.851 15.816 1.00 83.06 109 ILE A N 1
ATOM 898 C CA . ILE A 1 109 ? -9.044 10.558 17.085 1.00 83.06 109 ILE A CA 1
ATOM 899 C C . ILE A 1 109 ? -10.500 11.020 17.147 1.00 83.06 109 ILE A C 1
ATOM 901 O O . ILE A 1 109 ? -10.996 11.643 16.209 1.00 83.06 109 ILE A O 1
ATOM 905 N N . THR A 1 110 ? -11.181 10.699 18.249 1.00 81.75 110 THR A N 1
ATOM 906 C CA . THR A 1 110 ? -12.535 11.187 18.541 1.00 81.75 110 THR A CA 1
ATOM 907 C C . THR A 1 110 ? -12.542 11.879 19.908 1.00 81.75 110 THR A C 1
ATOM 909 O O . THR A 1 110 ? -12.099 11.261 20.876 1.00 81.75 110 THR A O 1
ATOM 912 N N . PRO A 1 111 ? -13.063 13.116 20.023 1.00 85.56 111 PRO A N 1
ATOM 913 C CA . PRO A 1 111 ? -13.552 13.967 18.932 1.00 85.56 111 PRO A CA 1
ATOM 914 C C . PRO A 1 111 ? -12.423 14.378 17.974 1.00 85.56 111 PRO A C 1
ATOM 916 O O . PRO A 1 111 ? -11.248 14.222 18.300 1.00 85.56 111 PRO A O 1
ATOM 919 N N . ALA A 1 112 ? -12.781 14.879 16.788 1.00 80.31 112 ALA A N 1
ATOM 920 C CA . ALA A 1 112 ? -11.792 15.417 15.857 1.00 80.31 112 ALA A CA 1
ATOM 921 C C . ALA A 1 112 ? -10.939 16.481 16.571 1.00 80.31 112 ALA A C 1
ATOM 923 O O . ALA A 1 112 ? -11.474 17.341 17.268 1.00 80.31 112 ALA A O 1
ATOM 924 N N . SER A 1 113 ? -9.616 16.376 16.446 1.00 81.31 113 SER A N 1
ATOM 925 C CA . SER A 1 113 ? -8.689 17.332 17.053 1.00 81.31 113 SER A CA 1
ATOM 926 C C . SER A 1 113 ? -8.689 18.623 16.243 1.00 81.31 113 SER A C 1
ATOM 928 O O . SER A 1 113 ? -8.474 18.574 15.033 1.00 81.31 113 SER A O 1
ATOM 930 N N . ASP A 1 114 ? -8.856 19.766 16.908 1.00 80.38 114 ASP A N 1
ATOM 931 C CA . ASP A 1 114 ? -8.694 21.087 16.278 1.00 80.38 114 ASP A CA 1
ATOM 932 C C . ASP A 1 114 ? -7.219 21.408 15.978 1.00 80.38 114 ASP A C 1
ATOM 934 O O . ASP A 1 114 ? -6.899 22.280 15.173 1.00 80.38 114 ASP A O 1
ATOM 938 N N . ASP A 1 115 ? -6.307 20.675 16.616 1.00 78.31 115 ASP A N 1
ATOM 939 C CA . ASP A 1 115 ? -4.869 20.760 16.407 1.00 78.31 115 ASP A CA 1
ATOM 940 C C . ASP A 1 115 ? -4.386 19.544 15.600 1.00 78.31 115 ASP A C 1
ATOM 942 O O . ASP A 1 115 ? -4.234 18.433 16.124 1.00 78.31 115 ASP A O 1
ATOM 946 N N . LEU A 1 116 ? -4.196 19.778 14.299 1.00 79.06 116 LEU A N 1
ATOM 947 C CA . LEU A 1 116 ? -3.590 18.875 13.315 1.00 79.06 116 LEU A CA 1
ATOM 948 C C . LEU A 1 116 ? -2.291 19.483 12.759 1.00 79.06 116 LEU A C 1
ATOM 950 O O . LEU A 1 116 ? -2.030 19.422 11.556 1.00 79.06 116 LEU A O 1
ATOM 954 N N . GLY A 1 117 ? -1.481 20.108 13.621 1.00 84.31 117 GLY A N 1
ATOM 955 C CA . GLY A 1 117 ? -0.154 20.582 13.230 1.00 84.31 117 GLY A CA 1
ATOM 956 C C . GLY A 1 117 ? 0.698 19.456 12.629 1.00 84.31 117 GLY A C 1
ATOM 957 O O . GLY A 1 117 ? 0.626 18.307 13.072 1.00 84.31 117 GLY A O 1
ATOM 958 N N . GLN A 1 118 ? 1.519 19.782 11.625 1.00 81.88 118 GLN A N 1
ATOM 959 C CA . GLN A 1 118 ? 2.366 18.814 10.915 1.00 81.88 118 GLN A CA 1
ATOM 960 C C . GLN A 1 118 ? 3.184 17.944 11.881 1.00 81.88 118 GLN A C 1
ATOM 962 O O . GLN A 1 118 ? 3.177 16.720 11.753 1.00 81.88 118 GLN A O 1
ATOM 967 N N . ASP A 1 119 ? 3.828 18.559 12.874 1.00 86.38 119 ASP A N 1
ATOM 968 C CA . ASP A 1 119 ? 4.668 17.856 13.850 1.00 86.38 119 ASP A CA 1
ATOM 969 C C . ASP A 1 119 ? 3.871 16.834 14.661 1.00 86.38 119 ASP A C 1
ATOM 971 O O . ASP A 1 119 ? 4.322 15.708 14.868 1.00 86.38 119 ASP A O 1
ATOM 975 N N . ARG A 1 120 ? 2.644 17.188 15.053 1.00 85.38 120 ARG A N 1
ATOM 976 C CA . ARG A 1 120 ? 1.746 16.301 15.794 1.00 85.38 120 ARG A CA 1
ATOM 977 C C . ARG A 1 120 ? 1.278 15.127 14.940 1.00 85.38 120 ARG A C 1
ATOM 979 O O . ARG A 1 120 ? 1.268 13.996 15.417 1.00 85.38 120 ARG A O 1
ATOM 986 N N . VAL A 1 121 ? 0.911 15.370 13.681 1.00 85.06 121 VAL A N 1
ATOM 987 C CA . VAL A 1 121 ? 0.493 14.304 12.754 1.00 85.06 121 VAL A CA 1
ATOM 988 C C . VAL A 1 121 ? 1.653 13.348 12.466 1.00 85.06 121 VAL A C 1
ATOM 990 O O . VAL A 1 121 ? 1.457 12.133 12.446 1.00 85.06 121 VAL A O 1
ATOM 993 N N . VAL A 1 122 ? 2.869 13.870 12.284 1.00 87.81 122 VAL A N 1
ATOM 994 C CA . VAL A 1 122 ? 4.074 13.051 12.077 1.00 87.81 122 VAL A CA 1
ATOM 995 C C . VAL A 1 122 ? 4.424 12.249 13.330 1.00 87.81 122 VAL A C 1
ATOM 997 O O . VAL A 1 122 ? 4.718 11.060 13.209 1.00 87.81 122 VAL A O 1
ATOM 1000 N N . ALA A 1 123 ? 4.362 12.860 14.517 1.00 88.19 123 ALA A N 1
ATOM 1001 C CA . ALA A 1 123 ? 4.581 12.166 15.784 1.00 88.19 123 ALA A CA 1
ATOM 1002 C C . ALA A 1 123 ? 3.574 11.023 15.967 1.00 88.19 123 ALA A C 1
ATOM 1004 O O . ALA A 1 123 ? 3.978 9.879 16.153 1.00 88.19 123 ALA A O 1
ATOM 1005 N N . TRP A 1 124 ? 2.282 11.299 15.776 1.00 87.94 124 TRP A N 1
ATOM 1006 C CA . TRP A 1 124 ? 1.233 10.288 15.890 1.00 87.94 124 TRP A CA 1
ATOM 1007 C C . TRP A 1 124 ? 1.398 9.152 14.869 1.00 87.94 124 TRP A C 1
ATOM 1009 O O . TRP A 1 124 ? 1.268 7.980 15.214 1.00 87.94 124 TRP A O 1
ATOM 1019 N N . ARG A 1 125 ? 1.765 9.469 13.618 1.00 87.44 125 ARG A N 1
ATOM 1020 C CA . ARG A 1 125 ? 2.115 8.457 12.606 1.00 87.44 125 ARG A CA 1
ATOM 1021 C C . ARG A 1 125 ? 3.265 7.565 13.081 1.00 87.44 125 ARG A C 1
ATOM 1023 O O . ARG A 1 125 ? 3.197 6.356 12.882 1.00 87.44 125 ARG A O 1
ATOM 1030 N N . ASN A 1 126 ? 4.318 8.149 13.656 1.00 89.75 126 ASN A N 1
ATOM 1031 C CA . ASN A 1 126 ? 5.487 7.407 14.134 1.00 89.75 126 ASN A CA 1
ATOM 1032 C C . ASN A 1 126 ? 5.147 6.493 15.308 1.00 89.75 126 ASN A C 1
ATOM 1034 O O . ASN A 1 126 ? 5.529 5.331 15.273 1.00 89.75 126 ASN A O 1
ATOM 1038 N N . GLU A 1 127 ? 4.375 6.979 16.280 1.00 89.19 127 GLU A N 1
ATOM 1039 C CA . GLU A 1 127 ? 3.880 6.168 17.399 1.00 89.19 127 GLU A CA 1
ATOM 1040 C C . GLU A 1 127 ? 3.066 4.968 16.894 1.00 89.19 127 GLU A C 1
ATOM 1042 O O . GLU A 1 127 ? 3.278 3.831 17.315 1.00 89.19 127 GLU A O 1
ATOM 1047 N N . MET A 1 128 ? 2.171 5.199 15.929 1.00 88.62 128 MET A N 1
ATOM 1048 C CA . MET A 1 128 ? 1.352 4.143 15.329 1.00 88.62 128 MET A CA 1
ATOM 1049 C C . MET A 1 128 ? 2.207 3.146 14.527 1.00 88.62 128 MET A C 1
ATOM 1051 O O . MET A 1 128 ? 1.964 1.938 14.561 1.00 88.62 128 MET A O 1
ATOM 1055 N N . ALA A 1 129 ? 3.234 3.634 13.825 1.00 88.94 129 ALA A N 1
ATOM 1056 C CA . ALA A 1 129 ? 4.181 2.793 13.105 1.00 88.94 129 ALA A CA 1
ATOM 1057 C C . ALA A 1 129 ? 4.987 1.901 14.063 1.00 88.94 129 ALA A C 1
ATOM 1059 O O . ALA A 1 129 ? 5.026 0.689 13.869 1.00 88.94 129 ALA A O 1
ATOM 1060 N N . GLU A 1 130 ? 5.570 2.483 15.112 1.00 89.81 130 GLU A N 1
ATOM 1061 C CA . GLU A 1 130 ? 6.379 1.780 16.114 1.00 89.81 130 GLU A CA 1
ATOM 1062 C C . GLU A 1 130 ? 5.568 0.728 16.882 1.00 89.81 130 GLU A C 1
ATOM 1064 O O . GLU A 1 130 ? 6.046 -0.382 17.111 1.00 89.81 130 GLU A O 1
ATOM 1069 N N . ALA A 1 131 ? 4.318 1.037 17.232 1.00 90.12 131 ALA A N 1
ATOM 1070 C CA . ALA A 1 131 ? 3.472 0.125 17.996 1.00 90.12 131 ALA A CA 1
ATOM 1071 C C . ALA A 1 131 ? 2.933 -1.062 17.175 1.00 90.12 131 ALA A C 1
ATOM 1073 O O . ALA A 1 131 ? 2.668 -2.129 17.740 1.00 90.12 131 ALA A O 1
ATOM 1074 N N . HIS A 1 132 ? 2.726 -0.894 15.861 1.00 89.12 132 HIS A N 1
ATOM 1075 C CA . HIS A 1 132 ? 1.938 -1.848 15.069 1.00 89.12 132 HIS A CA 1
ATOM 1076 C C . HIS A 1 132 ? 2.642 -2.442 13.845 1.00 89.12 132 HIS A C 1
ATOM 1078 O O . HIS A 1 132 ? 2.158 -3.452 13.326 1.00 89.12 132 HIS A O 1
ATOM 1084 N N . TYR A 1 133 ? 3.753 -1.880 13.367 1.00 85.75 133 TYR A N 1
ATOM 1085 C CA . TYR A 1 133 ? 4.506 -2.435 12.238 1.00 85.75 133 TYR A CA 1
ATOM 1086 C C . TYR A 1 133 ? 5.722 -3.214 12.734 1.00 85.75 133 TYR A C 1
ATOM 1088 O O . TYR A 1 133 ? 6.431 -2.788 13.636 1.00 85.75 133 TYR A O 1
ATOM 1096 N N . THR A 1 134 ? 5.962 -4.381 12.134 1.00 82.31 134 THR A N 1
ATOM 1097 C CA . THR A 1 134 ? 7.116 -5.225 12.485 1.00 82.31 134 THR A CA 1
ATOM 1098 C C . THR A 1 134 ? 8.430 -4.631 11.973 1.00 82.31 134 THR A C 1
ATOM 1100 O O . THR A 1 134 ? 9.449 -4.743 12.642 1.00 82.31 134 THR A O 1
ATOM 1103 N N . GLU A 1 135 ? 8.392 -3.983 10.807 1.00 81.00 135 GLU A N 1
ATOM 1104 C CA . GLU A 1 135 ? 9.559 -3.364 10.175 1.00 81.00 13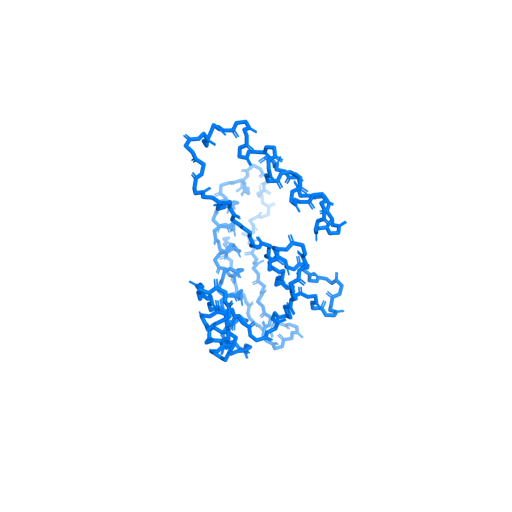5 GLU A CA 1
ATOM 1105 C C . GLU A 1 135 ? 9.521 -1.836 10.329 1.00 81.00 135 GLU A C 1
ATOM 1107 O O . GLU A 1 135 ? 8.433 -1.250 10.229 1.00 81.00 135 GLU A O 1
ATOM 1112 N N . PRO A 1 136 ? 10.676 -1.162 10.503 1.00 79.69 136 PRO A N 1
ATOM 1113 C CA . PRO A 1 136 ? 10.738 0.294 10.571 1.00 79.69 136 PRO A CA 1
ATOM 1114 C C . PRO A 1 136 ? 10.135 0.955 9.327 1.00 79.69 136 PRO A C 1
ATOM 1116 O O . PRO A 1 136 ? 10.553 0.704 8.197 1.00 79.69 136 PRO A O 1
ATOM 1119 N N . GLN A 1 137 ? 9.167 1.846 9.536 1.00 78.69 137 GLN A N 1
ATOM 1120 C CA . GLN A 1 137 ? 8.557 2.630 8.462 1.00 78.69 137 GLN A CA 1
ATOM 1121 C C . GLN A 1 137 ? 9.398 3.891 8.215 1.00 78.69 137 GLN A C 1
ATOM 1123 O O . GLN A 1 137 ? 9.082 4.978 8.700 1.00 78.69 137 GLN A O 1
ATOM 1128 N N . LEU A 1 138 ? 10.522 3.728 7.510 1.00 72.69 138 LEU A N 1
ATOM 1129 C CA . LEU A 1 138 ? 11.419 4.830 7.161 1.00 72.69 138 LEU A CA 1
ATOM 1130 C C . LEU A 1 138 ? 10.791 5.687 6.056 1.00 72.69 138 LEU A C 1
ATOM 1132 O O . LEU A 1 138 ? 10.483 5.190 4.974 1.00 72.69 138 LEU A O 1
ATOM 1136 N N . VAL A 1 139 ? 10.614 6.979 6.324 1.00 60.91 139 VAL A N 1
ATOM 1137 C CA . VAL A 1 139 ? 10.239 7.958 5.297 1.00 60.91 139 VAL A CA 1
ATOM 1138 C C . VAL A 1 139 ? 11.530 8.494 4.688 1.00 60.91 139 VAL A C 1
ATOM 1140 O O . VAL A 1 139 ? 12.339 9.070 5.414 1.00 60.91 139 VAL A O 1
ATOM 1143 N N . VAL A 1 140 ? 11.731 8.249 3.390 1.00 48.31 140 VAL A N 1
ATOM 1144 C CA . VAL A 1 140 ? 12.833 8.810 2.585 1.00 48.31 140 VAL A CA 1
ATOM 1145 C C . VAL A 1 140 ? 12.414 10.159 2.020 1.00 48.31 140 VAL A C 1
ATOM 1147 O O . VAL A 1 140 ? 11.257 10.248 1.550 1.00 48.31 140 VAL A O 1
#

Secondary structure (DSSP, 8-state):
-EEEEESSSSTT-EEEEE---TT--HHHHGGGHHHHHHHHHHHHHHHHHHHHHHT-B-HHHHHHHHHHHS-----BTT-EEEEETTEEEEEE--S-TTSPPEEEEE---SSPPS---HHHHHHHHHHHHHHH-SS-----

pLDDT: mean 81.0, std 9.32, range [48.31, 92.81]

Radius of gyration: 21.51 Å; chains: 1; bounding box: 52×41×52 Å

Foldseek 3Di:
DWDWDAQPPHHPDIDIDDDDDPPDDPVNCVVCVVVVVVVVVVVVVVVVVVVFPVQPWPVVQQVVCCVPPVGGDIGRPQWDWDDDPQKIKTWRPDVDPVDDTDIDIDHADPPHDPDPDPVVVVVVVQVCCVVPPPDDPDDD

Sequence (140 aa):
GIHQVYDVWSRGQTITLILMDQEWDRADLLPYLPRVNELLDGQFRKYAQNRMYMSGIDSALADTLSLRAGFSMMLPMVYRWQTRDSVYIFRNDNPDPSELIRQIGLTWITPASDDLGQDRVVAWRNEMAEAHYTEPQLVV